Protein AF-A0A438IVV0-F1 (afdb_monomer)

Mean predicted aligned error: 17.04 Å

Structure (mmCIF, N/CA/C/O backbone):
data_AF-A0A438IVV0-F1
#
_entry.id   AF-A0A438IVV0-F1
#
loop_
_atom_site.group_PDB
_atom_site.id
_atom_site.type_symbol
_atom_site.label_atom_id
_atom_site.label_alt_id
_atom_site.label_comp_id
_atom_site.label_asym_id
_atom_site.label_entity_id
_atom_site.label_seq_id
_atom_site.pdbx_PDB_ins_code
_atom_site.Cartn_x
_atom_site.Cartn_y
_atom_site.Cartn_z
_atom_site.occupancy
_atom_site.B_iso_or_equiv
_atom_site.auth_seq_id
_atom_site.auth_comp_id
_atom_site.auth_asym_id
_atom_site.auth_atom_id
_atom_site.pdbx_PDB_model_num
ATOM 1 N N . MET A 1 1 ? 22.595 18.796 -44.757 1.00 38.94 1 MET A N 1
ATOM 2 C CA . MET A 1 1 ? 21.973 17.462 -44.935 1.00 38.94 1 MET A CA 1
ATOM 3 C C . MET A 1 1 ? 20.457 17.639 -44.938 1.00 38.94 1 MET A C 1
ATOM 5 O O . MET A 1 1 ? 19.934 18.179 -43.973 1.00 38.94 1 MET A O 1
ATOM 9 N N . SER A 1 2 ? 19.759 17.312 -46.031 1.00 36.06 2 SER A N 1
ATOM 10 C CA . SER A 1 2 ? 18.307 17.535 -46.148 1.00 36.06 2 SER A CA 1
ATOM 11 C C . SER A 1 2 ? 17.544 16.294 -45.678 1.00 36.06 2 SER A C 1
ATOM 13 O O . SER A 1 2 ? 17.632 15.244 -46.303 1.00 36.06 2 SER A O 1
ATOM 15 N N . ILE A 1 3 ? 16.781 16.422 -44.589 1.00 50.78 3 ILE A N 1
ATOM 16 C CA . ILE A 1 3 ? 15.982 15.361 -43.930 1.00 50.78 3 ILE A CA 1
ATOM 17 C C . ILE A 1 3 ? 14.834 14.816 -44.820 1.00 50.78 3 ILE A C 1
ATOM 19 O O . ILE A 1 3 ? 14.109 13.906 -44.437 1.00 50.78 3 ILE A O 1
ATOM 23 N N . LYS A 1 4 ? 14.664 15.339 -46.041 1.00 57.03 4 LYS A N 1
ATOM 24 C CA . LYS A 1 4 ? 13.528 15.029 -46.924 1.00 57.03 4 LYS A CA 1
ATOM 25 C C . LYS A 1 4 ? 13.663 13.728 -47.730 1.00 57.03 4 LYS A C 1
ATOM 27 O O . LYS A 1 4 ? 12.692 13.326 -48.362 1.00 57.03 4 LYS A O 1
ATOM 32 N N . ASP A 1 5 ? 14.823 13.069 -47.727 1.00 65.62 5 ASP A N 1
ATOM 33 C CA . ASP A 1 5 ? 15.006 11.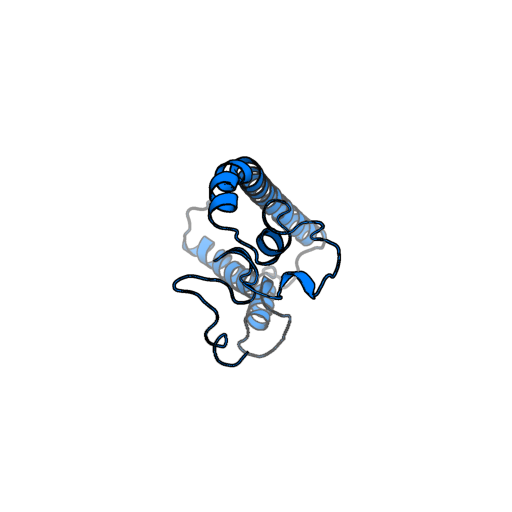800 -48.444 1.00 65.62 5 ASP A CA 1
ATOM 34 C C . ASP A 1 5 ? 14.676 10.591 -47.551 1.00 65.62 5 ASP A C 1
ATOM 36 O O . ASP A 1 5 ? 15.483 10.136 -46.736 1.00 65.62 5 ASP A O 1
ATOM 40 N N . PHE A 1 6 ? 13.469 10.051 -47.728 1.00 59.53 6 PHE A N 1
ATOM 41 C CA . PHE A 1 6 ? 12.937 8.926 -46.952 1.00 59.53 6 PHE A CA 1
ATOM 42 C C . PHE A 1 6 ? 13.806 7.659 -47.058 1.00 59.53 6 PHE A C 1
ATOM 44 O O . PHE A 1 6 ? 13.902 6.889 -46.101 1.00 59.53 6 PHE A O 1
ATOM 51 N N . LYS A 1 7 ? 14.497 7.451 -48.191 1.00 62.75 7 LYS A N 1
ATOM 52 C CA . LYS A 1 7 ? 15.405 6.304 -48.373 1.00 62.75 7 LYS A CA 1
ATOM 53 C C . LYS A 1 7 ? 16.675 6.447 -47.538 1.00 62.75 7 LYS A C 1
ATOM 55 O O . LYS A 1 7 ? 17.190 5.449 -47.034 1.00 62.75 7 LYS A O 1
ATOM 60 N N . HIS A 1 8 ? 17.171 7.671 -47.371 1.00 55.88 8 HIS A N 1
ATOM 61 C CA . HIS A 1 8 ? 18.332 7.952 -46.531 1.00 55.88 8 HIS A CA 1
ATOM 62 C C . HIS A 1 8 ? 17.980 7.841 -45.041 1.00 55.88 8 HIS A C 1
ATOM 64 O O . HIS A 1 8 ? 18.709 7.208 -44.281 1.00 55.88 8 HIS A O 1
ATOM 70 N N . VAL A 1 9 ? 16.808 8.348 -44.641 1.00 59.53 9 VAL A N 1
ATOM 71 C CA . VAL A 1 9 ? 16.299 8.211 -43.265 1.00 59.53 9 VAL A CA 1
ATOM 72 C C . VAL A 1 9 ? 16.098 6.740 -42.892 1.00 59.53 9 VAL A C 1
ATOM 74 O O . VAL A 1 9 ? 16.520 6.330 -41.815 1.00 59.53 9 VAL A O 1
ATOM 77 N N . ALA A 1 10 ? 15.544 5.914 -43.787 1.00 61.34 10 ALA A N 1
ATOM 78 C CA . ALA A 1 10 ? 15.352 4.482 -43.538 1.00 61.34 10 ALA A CA 1
ATOM 79 C C . ALA A 1 10 ? 16.675 3.710 -43.362 1.00 61.34 10 ALA A C 1
ATOM 81 O O . ALA A 1 10 ? 16.764 2.838 -42.495 1.00 61.34 10 ALA A O 1
ATOM 82 N N . LYS A 1 11 ? 17.719 4.059 -44.133 1.00 64.50 11 LYS A N 1
ATOM 83 C CA . LYS A 1 11 ? 19.069 3.476 -43.987 1.00 64.50 11 LYS A CA 1
ATOM 84 C C . LYS A 1 11 ? 19.676 3.748 -42.613 1.00 64.50 11 LYS A C 1
ATOM 86 O O . LYS A 1 11 ? 20.364 2.887 -42.075 1.00 64.50 11 LYS A O 1
ATOM 91 N N . VAL A 1 12 ? 19.406 4.923 -42.053 1.00 61.56 12 VAL A N 1
ATOM 92 C CA . VAL A 1 12 ? 19.910 5.325 -40.737 1.00 61.56 12 VAL A CA 1
ATOM 93 C C . VAL A 1 12 ? 19.023 4.765 -39.616 1.00 61.56 12 VAL A C 1
ATOM 95 O O . VAL A 1 12 ? 19.538 4.263 -38.623 1.00 61.56 12 VAL A O 1
ATOM 98 N N . ALA A 1 13 ? 17.697 4.776 -39.777 1.00 64.06 13 ALA A N 1
ATOM 99 C CA . ALA A 1 13 ? 16.735 4.422 -38.731 1.00 64.06 13 ALA A CA 1
ATOM 100 C C . ALA A 1 13 ? 16.711 2.927 -38.365 1.00 64.06 13 ALA A C 1
ATOM 102 O O . ALA A 1 13 ? 16.561 2.587 -37.190 1.00 64.06 13 ALA A O 1
ATOM 103 N N . HIS A 1 14 ? 16.871 2.027 -39.340 1.00 71.19 14 HIS A N 1
ATOM 104 C CA . HIS A 1 14 ? 16.797 0.582 -39.096 1.00 71.19 14 HIS A CA 1
ATOM 105 C C . HIS A 1 14 ? 17.879 0.079 -38.107 1.00 71.19 14 HIS A C 1
ATOM 107 O O . HIS A 1 14 ? 17.529 -0.601 -37.139 1.00 71.19 14 HIS A O 1
ATOM 113 N N . PRO A 1 15 ? 19.167 0.456 -38.246 1.00 68.12 15 PRO A N 1
ATOM 114 C CA . PRO A 1 15 ? 20.191 0.165 -37.238 1.00 68.12 15 PRO A CA 1
ATOM 115 C C . PRO A 1 15 ? 19.881 0.713 -35.836 1.00 68.12 15 PRO A C 1
ATOM 117 O O . PRO A 1 15 ? 20.064 -0.004 -34.852 1.00 68.12 15 PRO A O 1
ATOM 120 N N . PHE A 1 16 ? 19.369 1.946 -35.720 1.00 65.31 16 PHE A N 1
ATOM 121 C CA . PHE A 1 16 ? 19.007 2.533 -34.419 1.00 65.31 16 PHE A CA 1
ATOM 122 C C . PHE A 1 16 ? 17.875 1.767 -33.726 1.00 65.31 16 PHE A C 1
ATOM 124 O O . PHE A 1 16 ? 17.914 1.576 -32.508 1.00 65.31 16 PHE A O 1
ATOM 131 N N . HIS A 1 17 ? 16.893 1.277 -34.485 1.00 69.44 17 HIS A N 1
ATOM 132 C CA . HIS A 1 17 ? 15.811 0.458 -33.940 1.00 69.44 17 HIS A CA 1
ATOM 133 C C . HIS A 1 17 ? 16.323 -0.882 -33.383 1.00 69.44 17 HIS A C 1
ATOM 135 O O . HIS A 1 17 ? 15.959 -1.287 -32.279 1.00 69.44 17 HIS A O 1
ATOM 141 N N . LEU A 1 18 ? 17.249 -1.534 -34.093 1.00 67.44 18 LEU A N 1
ATOM 142 C CA . LEU A 1 18 ? 17.885 -2.762 -33.611 1.00 67.44 18 LEU A CA 1
ATOM 143 C C . LEU A 1 18 ? 18.695 -2.527 -32.329 1.00 67.44 18 LEU A C 1
ATOM 145 O O . LEU A 1 18 ? 18.610 -3.324 -31.398 1.00 67.44 18 LEU A O 1
ATOM 149 N N . ILE A 1 19 ? 19.432 -1.418 -32.243 1.00 67.38 19 ILE A N 1
ATOM 150 C CA . ILE A 1 19 ? 20.248 -1.082 -31.065 1.00 67.38 19 ILE A CA 1
ATOM 151 C C . ILE A 1 19 ? 19.374 -0.761 -29.849 1.00 67.38 19 ILE A C 1
ATOM 153 O O . ILE A 1 19 ? 19.611 -1.294 -28.766 1.00 67.38 19 ILE A O 1
ATOM 157 N N . THR A 1 20 ? 18.337 0.060 -30.025 1.00 63.22 20 THR A N 1
ATOM 158 C CA . THR A 1 20 ? 17.409 0.425 -28.938 1.00 63.22 20 THR A CA 1
ATOM 159 C C . THR A 1 20 ? 16.657 -0.790 -28.396 1.00 63.22 20 THR A C 1
ATOM 161 O O . THR A 1 20 ? 16.526 -0.923 -27.180 1.00 63.22 20 THR A O 1
ATOM 164 N N . SER A 1 21 ? 16.260 -1.730 -29.262 1.00 65.25 21 SER A N 1
ATOM 165 C CA . SER A 1 21 ? 15.620 -2.982 -28.835 1.00 65.25 21 SER A CA 1
ATOM 166 C C . SER A 1 21 ? 16.521 -3.874 -27.966 1.00 65.25 21 SER A C 1
ATOM 168 O O . SER A 1 21 ? 16.021 -4.575 -27.087 1.00 65.25 21 SER A O 1
ATOM 170 N N . GLY A 1 22 ? 17.845 -3.833 -28.159 1.00 62.78 22 GLY A N 1
ATOM 171 C CA . GLY A 1 22 ? 18.783 -4.609 -27.344 1.00 62.78 22 GLY A CA 1
ATOM 172 C C . GLY A 1 22 ? 19.318 -3.885 -26.107 1.00 62.78 22 GLY A C 1
ATOM 173 O O . GLY A 1 22 ? 19.759 -4.564 -25.184 1.00 62.78 22 GLY A O 1
ATOM 174 N N . LEU A 1 23 ? 19.233 -2.551 -26.029 1.00 62.25 23 LEU A N 1
ATOM 175 C CA . LEU A 1 23 ? 19.645 -1.776 -24.845 1.00 62.25 23 LEU A CA 1
ATOM 176 C C . LEU A 1 23 ? 18.808 -2.123 -23.599 1.00 62.25 23 LEU A C 1
ATOM 178 O O . LEU A 1 23 ? 19.304 -2.070 -22.480 1.00 62.25 23 LEU A O 1
ATOM 182 N N . VAL A 1 24 ? 17.546 -2.509 -23.806 1.00 65.12 24 VAL A N 1
ATOM 183 C CA . VAL A 1 24 ? 16.602 -2.919 -22.749 1.00 65.12 24 VAL A CA 1
ATOM 184 C C . VAL A 1 24 ? 16.695 -4.425 -22.453 1.00 65.12 24 VAL A C 1
ATOM 186 O O . VAL A 1 24 ? 16.071 -4.931 -21.524 1.00 65.12 24 VAL A O 1
ATOM 189 N N . SER A 1 25 ? 17.474 -5.171 -23.240 1.00 69.88 25 SER A N 1
ATOM 190 C CA . SER A 1 25 ? 17.579 -6.623 -23.111 1.00 69.88 25 SER A CA 1
ATOM 191 C C . SER A 1 25 ? 18.732 -7.044 -22.202 1.00 69.88 25 SER A C 1
ATOM 193 O O . SER A 1 25 ? 19.772 -6.391 -22.136 1.00 69.88 25 SER A O 1
ATOM 195 N N . VAL A 1 26 ? 18.549 -8.168 -21.507 1.00 72.50 26 VAL A N 1
ATOM 196 C CA . VAL A 1 26 ? 19.587 -8.787 -20.671 1.00 72.50 26 VAL A CA 1
ATOM 197 C C . VAL A 1 26 ? 20.804 -9.132 -21.549 1.00 72.50 26 VAL A C 1
ATOM 199 O O . VAL A 1 26 ? 20.596 -9.630 -22.661 1.00 72.50 26 VAL A O 1
ATOM 202 N N . PRO A 1 27 ? 22.055 -8.899 -21.094 1.00 65.31 27 PRO A N 1
ATOM 203 C CA . PRO A 1 27 ? 23.267 -9.073 -21.901 1.00 65.31 27 PRO A CA 1
ATOM 204 C C . PRO A 1 27 ? 23.608 -10.554 -22.127 1.00 65.31 27 PRO A C 1
ATOM 206 O O . PRO A 1 27 ? 24.570 -11.091 -21.583 1.00 65.31 27 PRO A O 1
ATOM 209 N N . ILE A 1 28 ? 22.790 -11.229 -22.930 1.00 72.44 28 ILE A N 1
ATOM 210 C CA . ILE A 1 28 ? 22.904 -12.647 -23.263 1.00 72.44 28 ILE A CA 1
ATOM 211 C C . ILE A 1 28 ? 23.155 -12.755 -24.768 1.00 72.44 28 ILE A C 1
ATOM 213 O O . ILE A 1 28 ? 22.309 -12.380 -25.574 1.00 72.44 28 ILE A O 1
ATOM 217 N N . ASP A 1 29 ? 24.320 -13.263 -25.169 1.00 71.00 29 ASP A N 1
ATOM 218 C CA . ASP A 1 29 ? 24.745 -13.323 -26.576 1.00 71.00 29 ASP A CA 1
ATOM 219 C C . ASP A 1 29 ? 24.358 -14.657 -27.244 1.00 71.00 29 ASP A C 1
ATOM 221 O O . ASP A 1 29 ? 25.213 -15.455 -27.622 1.00 71.00 29 ASP A O 1
ATOM 225 N N . PHE A 1 30 ? 23.051 -14.917 -27.370 1.00 76.44 30 PHE A N 1
ATOM 226 C CA . PHE A 1 30 ? 22.517 -16.068 -28.117 1.00 76.44 30 PHE A CA 1
ATOM 227 C C . PHE A 1 30 ? 21.972 -15.668 -29.495 1.00 76.44 30 PHE A C 1
ATOM 229 O O . PHE A 1 30 ? 21.482 -14.561 -29.703 1.00 76.44 30 PHE A O 1
ATOM 236 N N . LEU A 1 31 ? 22.021 -16.584 -30.466 1.00 65.62 31 LEU A N 1
ATOM 237 C CA . LEU A 1 31 ? 21.440 -16.361 -31.794 1.00 65.62 31 LEU A CA 1
ATOM 238 C C . LEU A 1 31 ? 19.926 -16.104 -31.691 1.00 65.62 31 LEU A C 1
ATOM 240 O O . LEU A 1 31 ? 19.194 -16.913 -31.132 1.00 65.62 31 LEU A O 1
ATOM 244 N N . GLY A 1 32 ? 19.469 -14.977 -32.246 1.00 71.12 32 GLY A N 1
ATOM 245 C CA . GLY A 1 32 ? 18.049 -14.609 -32.315 1.00 71.12 32 GLY A CA 1
ATOM 246 C C . GLY A 1 32 ? 17.525 -13.768 -31.148 1.00 71.12 32 GLY A C 1
ATOM 247 O O . GLY A 1 32 ? 16.392 -13.296 -31.219 1.00 71.12 32 GLY A O 1
ATOM 248 N N . VAL A 1 33 ? 18.322 -13.536 -30.097 1.00 80.25 33 VAL A N 1
ATOM 249 C CA . VAL A 1 33 ? 17.902 -12.679 -28.975 1.00 80.25 33 VAL A CA 1
ATOM 250 C C . VAL A 1 33 ? 18.180 -11.195 -29.264 1.00 80.25 33 VAL A C 1
ATOM 252 O O . VAL A 1 33 ? 19.132 -10.878 -29.990 1.00 80.25 33 VAL A O 1
ATOM 255 N N . PRO A 1 34 ? 17.397 -10.263 -28.683 1.00 75.06 34 PRO A N 1
ATOM 256 C CA . PRO A 1 34 ? 17.526 -8.830 -28.962 1.00 75.06 34 PRO A CA 1
ATOM 257 C C . PRO A 1 34 ? 18.941 -8.268 -28.744 1.00 75.06 34 PRO A C 1
ATOM 259 O O . PRO A 1 34 ? 19.404 -7.449 -29.535 1.00 75.06 34 PRO A O 1
ATOM 262 N N . PHE A 1 35 ? 19.679 -8.767 -27.746 1.00 73.69 35 PHE A N 1
ATOM 263 C CA . PHE A 1 35 ? 21.064 -8.359 -27.485 1.00 73.69 35 PHE A CA 1
ATOM 264 C C . PHE A 1 35 ? 22.019 -8.707 -28.643 1.00 73.69 35 PHE A C 1
ATOM 266 O O . PHE A 1 35 ? 22.827 -7.875 -29.066 1.00 73.69 35 PHE A O 1
ATOM 273 N N . ASN A 1 36 ? 21.889 -9.902 -29.234 1.00 77.31 36 ASN A N 1
ATOM 274 C CA . ASN A 1 36 ? 22.674 -10.307 -30.406 1.00 77.31 36 ASN A CA 1
ATOM 275 C C . ASN A 1 36 ? 22.345 -9.440 -31.635 1.00 77.31 36 ASN A C 1
ATOM 277 O O . ASN A 1 36 ? 23.238 -9.089 -32.412 1.00 77.31 36 ASN A O 1
ATOM 281 N N . HIS A 1 37 ? 21.078 -9.045 -31.793 1.00 75.50 37 HIS A N 1
ATOM 282 C CA . HIS A 1 37 ? 20.643 -8.142 -32.861 1.00 75.50 37 HIS A CA 1
ATOM 283 C C . HIS A 1 37 ? 21.174 -6.717 -32.673 1.00 75.50 37 HIS A C 1
ATOM 285 O O . HIS A 1 37 ? 21.663 -6.134 -33.640 1.00 75.50 37 HIS A O 1
ATOM 291 N N . ALA A 1 38 ? 21.186 -6.189 -31.448 1.00 72.06 38 ALA A N 1
ATOM 292 C CA . ALA A 1 38 ? 21.809 -4.901 -31.150 1.00 72.06 38 ALA A CA 1
ATOM 293 C C . ALA A 1 38 ? 23.324 -4.917 -31.383 1.00 72.06 38 ALA A C 1
ATOM 295 O O . ALA A 1 38 ? 23.858 -3.974 -31.962 1.00 72.06 38 ALA A O 1
ATOM 296 N N . LYS A 1 39 ? 24.018 -6.011 -31.041 1.00 71.56 39 LYS A N 1
ATOM 297 C CA . LYS A 1 39 ? 25.452 -6.182 -31.338 1.00 71.56 39 LYS A CA 1
ATOM 298 C C . LYS A 1 39 ? 25.733 -6.197 -32.846 1.00 71.56 39 LYS A C 1
ATOM 300 O O . LYS A 1 39 ? 26.715 -5.603 -33.294 1.00 71.56 39 LYS A O 1
ATOM 305 N N . LYS A 1 40 ? 24.869 -6.831 -33.650 1.00 73.75 40 LYS A N 1
ATOM 306 C CA . LYS A 1 40 ? 24.941 -6.785 -35.125 1.00 73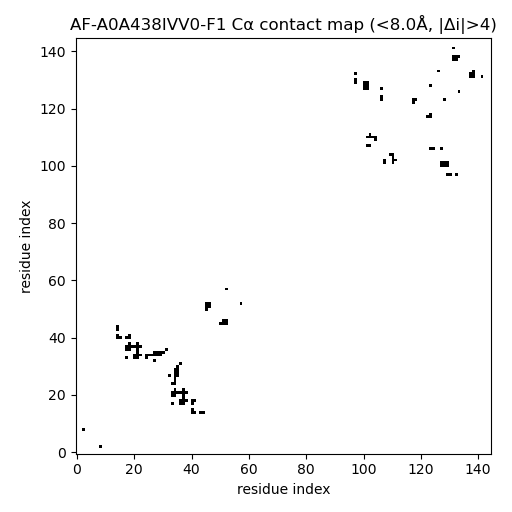.75 40 LYS A CA 1
ATOM 307 C C . LYS A 1 40 ? 24.614 -5.392 -35.674 1.00 73.75 40 LYS A C 1
ATOM 309 O O . LYS A 1 40 ? 25.341 -4.917 -36.539 1.00 73.75 40 LYS A O 1
ATOM 314 N N . GLY A 1 41 ? 23.592 -4.723 -35.141 1.00 69.88 41 GLY A N 1
ATOM 315 C CA . GLY A 1 41 ? 23.226 -3.350 -35.504 1.00 69.88 41 GLY A CA 1
ATOM 316 C C . GLY A 1 41 ? 24.333 -2.341 -35.186 1.00 69.88 41 GLY A C 1
ATOM 317 O O . GLY A 1 41 ? 24.635 -1.485 -36.009 1.00 69.88 41 GLY A O 1
ATOM 318 N N . GLY A 1 42 ? 25.022 -2.502 -34.053 1.00 67.38 42 GLY A N 1
ATOM 319 C CA . GLY A 1 42 ? 26.191 -1.697 -33.690 1.00 67.38 42 GLY A CA 1
ATOM 320 C C . GLY A 1 42 ? 27.365 -1.866 -34.659 1.00 67.38 42 GLY A C 1
ATOM 321 O O . GLY A 1 42 ? 28.017 -0.886 -35.002 1.00 67.38 42 GLY A O 1
ATOM 322 N N . LYS A 1 43 ? 27.592 -3.080 -35.188 1.00 66.62 43 LYS A N 1
ATOM 323 C CA . LYS A 1 43 ? 28.590 -3.318 -36.251 1.00 66.62 43 LYS A CA 1
ATOM 324 C C . LYS A 1 43 ? 28.219 -2.664 -37.587 1.00 66.62 43 LYS A C 1
ATOM 326 O O . LYS A 1 43 ? 29.117 -2.364 -38.362 1.00 66.62 43 LYS A O 1
ATOM 331 N N . MET A 1 44 ? 26.929 -2.439 -37.850 1.00 64.31 44 MET A N 1
ATOM 332 C CA . MET A 1 44 ? 26.442 -1.763 -39.063 1.00 64.31 44 MET A CA 1
ATOM 333 C C . MET A 1 44 ? 26.580 -0.235 -39.004 1.00 64.31 44 MET A C 1
ATOM 335 O O . MET A 1 44 ? 26.452 0.415 -40.033 1.00 64.31 44 MET A O 1
ATOM 339 N N . LEU A 1 45 ? 26.835 0.339 -37.823 1.00 61.78 45 LEU A N 1
ATOM 340 C CA . LEU A 1 45 ? 27.091 1.773 -37.641 1.00 61.78 45 LEU A CA 1
ATOM 341 C C . LEU A 1 45 ? 28.575 2.156 -37.801 1.00 61.78 45 LEU A C 1
ATOM 343 O O . LEU A 1 45 ? 28.947 3.282 -37.473 1.00 61.78 45 LEU A O 1
ATOM 347 N N . ARG A 1 46 ? 29.431 1.231 -38.254 1.00 63.25 46 ARG A N 1
ATOM 348 C CA . ARG A 1 46 ? 30.835 1.529 -38.573 1.00 63.25 46 ARG A CA 1
ATOM 349 C C . ARG A 1 46 ? 30.901 2.375 -39.844 1.00 63.25 46 ARG A C 1
ATOM 351 O O . ARG A 1 46 ? 30.047 2.242 -40.719 1.00 63.25 46 ARG A O 1
ATOM 358 N N . ASP A 1 47 ? 31.896 3.253 -39.905 1.00 60.88 47 ASP A N 1
ATOM 359 C CA . ASP A 1 47 ? 32.131 4.141 -41.043 1.00 60.88 47 ASP A CA 1
ATOM 360 C C . ASP A 1 47 ? 32.336 3.346 -42.351 1.00 60.88 47 ASP A C 1
ATOM 362 O O . ASP A 1 47 ? 32.682 2.162 -42.328 1.00 60.88 47 ASP A O 1
ATOM 366 N N . GLU A 1 48 ? 32.175 3.999 -43.502 1.00 59.22 48 GLU A N 1
ATOM 367 C CA . GLU A 1 48 ? 32.388 3.438 -44.849 1.00 59.22 48 GLU A CA 1
ATOM 368 C C . GLU A 1 48 ? 33.804 2.857 -45.058 1.00 59.22 48 GLU A C 1
ATOM 370 O O . GLU A 1 48 ? 34.011 2.020 -45.936 1.00 59.22 48 GLU A O 1
ATOM 375 N N . ASN A 1 49 ? 34.754 3.209 -44.185 1.00 57.53 49 ASN A N 1
ATOM 376 C CA . ASN A 1 49 ? 36.119 2.678 -44.144 1.00 57.53 49 ASN A CA 1
ATOM 377 C C . ASN A 1 49 ? 36.334 1.520 -43.138 1.00 57.53 49 ASN A C 1
ATOM 379 O O . ASN A 1 49 ? 37.481 1.189 -42.831 1.00 57.53 49 ASN A O 1
ATOM 383 N N . ASP A 1 50 ? 35.267 0.960 -42.553 1.00 61.81 50 ASP A N 1
ATOM 384 C CA . ASP A 1 50 ? 35.271 -0.044 -41.465 1.00 61.81 50 ASP A CA 1
ATOM 385 C C . ASP A 1 50 ? 36.063 0.384 -40.204 1.00 61.81 50 ASP A C 1
ATOM 387 O O . ASP A 1 50 ? 36.348 -0.405 -39.291 1.00 61.81 50 ASP A O 1
ATOM 391 N N . LYS A 1 51 ? 36.394 1.677 -40.108 1.00 62.50 51 LYS A N 1
ATOM 392 C CA . LYS A 1 51 ? 36.969 2.290 -38.911 1.00 62.50 51 LYS A CA 1
ATOM 393 C C . LYS A 1 51 ? 35.849 2.495 -37.890 1.00 62.50 51 LYS A C 1
ATOM 395 O O . LYS A 1 51 ? 34.748 2.930 -38.221 1.00 62.50 51 LYS A O 1
ATOM 400 N N . GLY A 1 52 ? 36.104 2.080 -36.650 1.00 63.69 52 GLY A N 1
ATOM 401 C CA . GLY A 1 52 ? 35.199 2.364 -35.535 1.00 63.69 52 GLY A CA 1
ATOM 402 C C . GLY A 1 52 ? 35.080 3.872 -35.305 1.00 63.69 52 GLY A C 1
ATOM 403 O O . GLY A 1 52 ? 35.955 4.624 -35.730 1.00 63.69 52 GLY A O 1
ATOM 404 N N . LEU A 1 53 ? 34.006 4.296 -34.636 1.00 67.31 53 LEU A N 1
ATOM 405 C CA . LEU A 1 53 ? 33.852 5.684 -34.189 1.00 67.31 53 LEU A CA 1
ATOM 406 C C . LEU A 1 53 ? 35.036 6.069 -33.298 1.00 67.31 53 LEU A C 1
ATOM 408 O O . LEU A 1 53 ? 35.455 5.275 -32.453 1.00 67.31 53 LEU A O 1
ATOM 412 N N . ASN A 1 54 ? 35.560 7.275 -33.485 1.00 75.75 54 ASN A N 1
ATOM 413 C CA . ASN A 1 54 ? 36.605 7.816 -32.624 1.00 75.75 54 ASN A CA 1
ATOM 414 C C . ASN A 1 54 ? 36.045 8.074 -31.211 1.00 75.75 54 ASN A C 1
ATOM 416 O O . ASN A 1 54 ? 34.864 8.393 -31.065 1.00 75.75 54 ASN A O 1
ATOM 420 N N . ASP A 1 55 ? 36.883 8.010 -30.175 1.00 73.62 55 ASP A N 1
ATOM 421 C CA . ASP A 1 55 ? 36.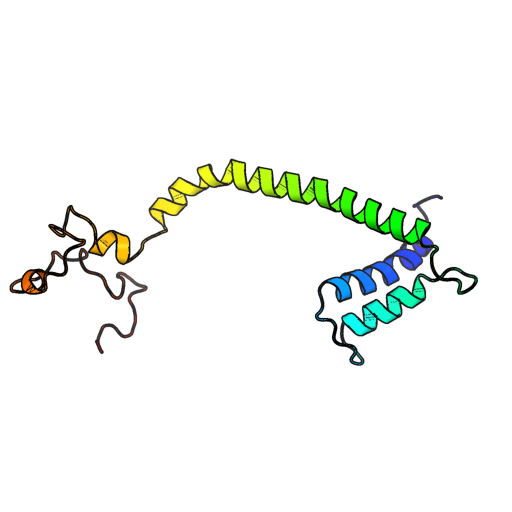493 8.223 -28.771 1.00 73.62 55 ASP A CA 1
ATOM 422 C C . ASP A 1 55 ? 35.736 9.546 -28.570 1.00 73.62 55 ASP A C 1
ATOM 424 O O . ASP A 1 55 ? 34.786 9.628 -27.792 1.00 73.62 55 ASP A O 1
ATOM 428 N N . MET A 1 56 ? 36.105 10.573 -29.337 1.00 70.56 56 MET A N 1
ATOM 429 C CA . MET A 1 56 ? 35.448 11.879 -29.320 1.00 70.56 56 MET A CA 1
ATOM 430 C C . MET A 1 56 ? 34.037 11.844 -29.930 1.00 70.56 56 MET A C 1
ATOM 432 O O . MET A 1 56 ? 33.125 12.467 -29.399 1.00 70.56 56 MET A O 1
ATOM 436 N N . GLU A 1 57 ? 33.820 11.058 -30.987 1.00 74.06 57 GLU A N 1
ATOM 437 C CA . GLU A 1 57 ? 32.497 10.871 -31.603 1.00 74.06 57 GLU A CA 1
ATOM 438 C C . GLU A 1 57 ? 31.588 9.984 -30.744 1.00 74.06 57 GLU A C 1
ATOM 440 O O . GLU A 1 57 ? 30.372 10.185 -30.696 1.00 74.06 57 GLU A O 1
ATOM 445 N N . ILE A 1 58 ? 32.174 8.999 -30.054 1.00 74.06 58 ILE A N 1
ATOM 446 C CA . ILE A 1 58 ? 31.478 8.174 -29.062 1.00 74.06 58 ILE A CA 1
ATOM 447 C C . ILE A 1 58 ? 31.028 9.059 -27.896 1.00 74.06 58 ILE A C 1
ATOM 449 O O . ILE A 1 58 ? 29.856 9.017 -27.518 1.00 74.06 58 ILE A O 1
ATOM 453 N N . SER A 1 59 ? 31.930 9.891 -27.372 1.00 69.56 59 SER A N 1
ATOM 454 C CA . SER A 1 59 ? 31.639 10.831 -26.288 1.00 69.56 59 SER A CA 1
ATOM 455 C C . SER A 1 59 ? 30.514 11.801 -26.661 1.00 69.56 59 SER A C 1
ATOM 457 O O . SER A 1 59 ? 29.525 11.890 -25.934 1.00 69.56 59 SER A O 1
ATOM 459 N N . ASP A 1 60 ? 30.583 12.438 -27.834 1.00 73.19 60 ASP A N 1
ATOM 460 C CA . ASP A 1 60 ? 29.555 13.380 -28.304 1.00 73.19 60 ASP A CA 1
ATOM 461 C C . ASP A 1 60 ? 28.169 12.731 -28.424 1.00 73.19 60 ASP A C 1
ATOM 463 O O . ASP A 1 60 ? 27.158 13.305 -28.008 1.00 73.19 60 ASP A O 1
ATOM 467 N N . LYS A 1 61 ? 28.098 11.497 -28.943 1.00 72.81 61 LYS A N 1
ATOM 468 C CA . LYS A 1 61 ? 26.833 10.752 -29.045 1.00 72.81 61 LYS A CA 1
ATOM 469 C C . LYS A 1 61 ? 26.276 10.371 -27.671 1.00 72.81 61 LYS A C 1
ATOM 471 O O . LYS A 1 61 ? 25.064 10.451 -27.475 1.00 72.81 61 LYS A O 1
ATOM 476 N N . ILE A 1 62 ? 27.134 9.973 -26.729 1.00 73.25 62 ILE A N 1
ATOM 477 C CA . ILE A 1 62 ? 26.736 9.648 -25.352 1.00 73.25 62 ILE A CA 1
ATOM 478 C C . ILE A 1 62 ? 26.206 10.900 -24.644 1.00 73.25 62 ILE A C 1
ATOM 480 O O . ILE A 1 62 ? 25.108 10.872 -24.087 1.00 73.25 62 ILE A O 1
ATOM 484 N N . VAL A 1 63 ? 26.939 12.013 -24.709 1.00 73.06 63 VAL A N 1
ATOM 485 C CA . VAL A 1 63 ? 26.537 13.290 -24.103 1.00 73.06 63 VAL A CA 1
ATOM 486 C C . VAL A 1 63 ? 25.229 13.793 -24.716 1.00 73.06 63 VAL A C 1
ATOM 488 O O . VAL A 1 63 ? 24.313 14.159 -23.980 1.00 73.06 63 VAL A O 1
ATOM 491 N N . GLY A 1 64 ? 25.084 13.733 -26.043 1.00 71.38 64 GLY A N 1
ATOM 492 C CA . GLY A 1 64 ? 23.844 14.097 -26.732 1.00 71.38 64 GLY A CA 1
ATOM 493 C C . GLY A 1 64 ? 22.641 13.253 -26.296 1.00 71.38 64 GLY A C 1
ATOM 494 O O . GLY A 1 64 ? 21.558 13.794 -26.064 1.00 71.38 64 GLY A O 1
ATOM 495 N N . LEU A 1 65 ? 22.828 11.942 -26.110 1.00 72.81 65 LEU A N 1
ATOM 496 C CA . LEU A 1 65 ? 21.782 11.040 -25.616 1.00 72.81 65 LEU A CA 1
ATOM 497 C C . LEU A 1 65 ? 21.377 11.358 -24.166 1.00 72.81 65 LEU A C 1
ATOM 499 O O . LEU A 1 65 ? 20.184 11.374 -23.846 1.00 72.81 65 LEU A O 1
ATOM 503 N N . PHE A 1 66 ? 22.349 11.641 -23.295 1.00 71.38 66 PHE A N 1
ATOM 504 C CA . PHE A 1 66 ? 22.080 12.034 -21.910 1.00 71.38 66 PHE A CA 1
ATOM 505 C C . PHE A 1 66 ? 21.328 13.364 -21.830 1.00 71.38 66 PHE A C 1
ATOM 507 O O . P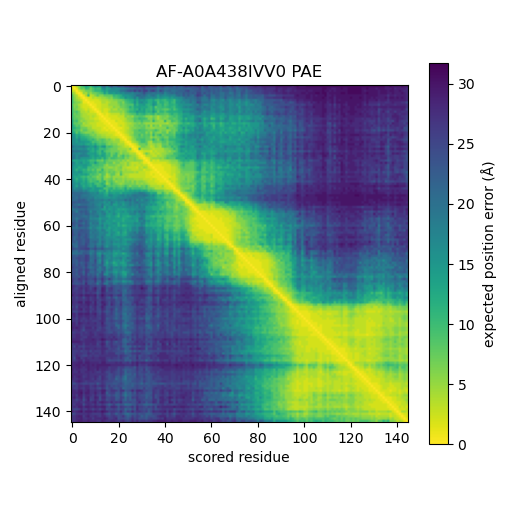HE A 1 66 ? 20.319 13.446 -21.128 1.00 71.38 66 PHE A O 1
ATOM 514 N N . LEU A 1 67 ? 21.753 14.377 -22.590 1.00 70.81 67 LEU A N 1
ATOM 515 C CA . LEU A 1 67 ? 21.093 15.685 -22.625 1.00 70.81 67 LEU A CA 1
ATOM 516 C C . LEU A 1 67 ? 19.654 15.592 -23.159 1.00 70.81 67 LEU A C 1
ATOM 518 O O . LEU A 1 67 ? 18.755 16.225 -22.605 1.00 70.81 67 LEU A O 1
ATOM 522 N N . ALA A 1 68 ? 19.408 14.751 -24.169 1.00 71.56 68 ALA A N 1
ATOM 523 C CA . ALA A 1 68 ? 18.062 14.506 -24.694 1.00 71.56 68 ALA A CA 1
ATOM 524 C C . ALA A 1 68 ? 17.137 13.798 -23.680 1.00 71.56 68 ALA A C 1
ATOM 526 O O . ALA A 1 68 ? 15.932 14.060 -23.636 1.00 71.56 68 ALA A O 1
ATOM 527 N N . SER A 1 69 ? 17.695 12.923 -22.838 1.00 73.06 69 SER A N 1
ATOM 528 C CA . SER A 1 69 ? 16.933 12.158 -21.838 1.00 73.06 69 SER A CA 1
ATOM 529 C C . SER A 1 69 ? 16.622 12.975 -20.581 1.00 73.06 69 SER A C 1
ATOM 531 O O . SER A 1 69 ? 15.557 12.829 -19.982 1.00 73.06 69 SER A O 1
ATOM 533 N N . PHE A 1 70 ? 17.530 13.863 -20.169 1.00 70.94 70 PHE A N 1
ATOM 534 C CA . PHE A 1 70 ? 17.408 14.556 -18.885 1.00 70.94 70 PHE A CA 1
ATOM 535 C C . PHE A 1 70 ? 16.218 15.523 -18.838 1.00 70.94 70 PHE A C 1
ATOM 537 O O . PHE A 1 70 ? 15.490 15.563 -17.847 1.00 70.94 70 PHE A O 1
ATOM 544 N N . GLY A 1 71 ? 15.977 16.266 -19.923 1.00 72.50 71 GLY A N 1
ATOM 545 C CA . GLY A 1 71 ? 14.870 17.226 -19.987 1.00 72.50 71 GLY A CA 1
ATOM 546 C C . GLY A 1 71 ? 13.490 16.565 -19.910 1.00 72.50 71 GLY A C 1
ATOM 547 O O . GLY A 1 71 ? 12.606 17.057 -19.211 1.00 72.50 71 GLY A O 1
ATOM 548 N N . SER A 1 72 ? 13.317 15.421 -20.578 1.00 79.00 72 SER A N 1
ATOM 549 C CA . SER A 1 72 ? 12.039 14.700 -20.635 1.00 79.00 72 SER A CA 1
ATOM 550 C C . SER A 1 72 ? 11.726 13.955 -19.334 1.00 79.00 72 SER A C 1
ATOM 552 O O . SER A 1 72 ? 10.595 14.029 -18.846 1.00 79.00 72 SER A O 1
ATOM 554 N N . ILE A 1 73 ? 12.722 13.303 -18.723 1.00 79.69 73 ILE A N 1
ATOM 555 C CA . ILE A 1 73 ? 12.554 12.610 -17.435 1.00 79.69 73 ILE A CA 1
ATOM 556 C C . ILE A 1 73 ? 12.290 13.617 -16.314 1.00 79.69 73 ILE A C 1
ATOM 558 O O . ILE A 1 73 ? 11.373 13.408 -15.523 1.00 79.69 73 ILE A O 1
ATOM 562 N N . SER A 1 74 ? 13.041 14.723 -16.275 1.00 80.50 74 SER A N 1
ATOM 563 C CA . SER A 1 74 ? 12.860 15.775 -15.268 1.00 80.50 74 SER A CA 1
ATOM 564 C C . SER A 1 74 ? 11.454 16.372 -15.336 1.00 80.50 74 SER A C 1
ATOM 566 O O . SER A 1 74 ? 10.738 16.363 -14.339 1.00 80.50 74 SER A O 1
ATOM 568 N N . ALA A 1 75 ? 10.997 16.774 -16.529 1.00 77.69 75 ALA A N 1
ATOM 569 C CA . ALA A 1 75 ? 9.653 17.321 -16.709 1.00 77.69 75 ALA A CA 1
ATOM 570 C C . ALA A 1 75 ? 8.549 16.318 -16.329 1.00 77.69 75 ALA A C 1
ATOM 572 O O . ALA A 1 75 ? 7.582 16.690 -15.666 1.00 77.69 75 ALA A O 1
ATOM 573 N N . THR A 1 76 ? 8.709 15.041 -16.698 1.00 78.19 76 THR A N 1
ATOM 574 C CA . THR A 1 76 ? 7.744 13.985 -16.350 1.00 78.19 76 THR A CA 1
ATOM 575 C C . THR A 1 76 ? 7.702 13.749 -14.841 1.00 78.19 76 THR A C 1
ATOM 577 O O . THR A 1 76 ? 6.621 13.684 -14.262 1.00 78.19 76 THR A O 1
ATOM 580 N N . LEU A 1 77 ? 8.862 13.673 -14.182 1.00 78.69 77 LEU A N 1
ATOM 581 C CA . LEU A 1 77 ? 8.951 13.491 -12.734 1.00 78.69 77 LEU A CA 1
ATOM 582 C C . LEU A 1 77 ? 8.366 14.693 -11.982 1.00 78.69 77 LEU A C 1
ATOM 584 O O . LEU A 1 77 ? 7.597 14.504 -11.044 1.00 78.69 77 LEU A O 1
ATOM 588 N N . THR A 1 78 ? 8.670 15.920 -12.412 1.00 79.62 78 THR A N 1
ATOM 589 C CA . THR A 1 78 ? 8.094 17.146 -11.840 1.00 79.62 78 THR A CA 1
ATOM 590 C C . THR A 1 78 ? 6.578 17.188 -12.008 1.00 79.62 78 THR A C 1
ATOM 592 O O . THR A 1 78 ? 5.880 17.546 -11.063 1.00 79.62 78 THR A O 1
ATOM 595 N N . PHE A 1 79 ? 6.048 16.790 -13.169 1.00 83.56 79 PHE A N 1
ATOM 596 C CA . PHE A 1 79 ? 4.605 16.679 -13.380 1.00 83.56 79 PHE A CA 1
ATOM 597 C C . PHE A 1 79 ? 4.000 15.643 -12.425 1.00 83.56 79 PHE A C 1
ATOM 599 O O . PHE A 1 79 ? 3.087 15.961 -11.674 1.00 83.56 79 PHE A O 1
ATOM 606 N N . VAL A 1 80 ? 4.559 14.434 -12.349 1.00 81.94 80 VAL A N 1
ATOM 607 C CA . VAL A 1 80 ? 4.066 13.406 -11.419 1.00 81.94 80 VAL A CA 1
ATOM 608 C C . VAL A 1 80 ? 4.069 13.918 -9.980 1.00 81.94 80 VAL A C 1
ATOM 610 O O . VAL A 1 80 ? 3.041 13.822 -9.326 1.00 81.94 80 VAL A O 1
ATOM 613 N N . LEU A 1 81 ? 5.162 14.515 -9.498 1.00 79.88 81 LEU A N 1
ATOM 614 C CA . LEU A 1 81 ? 5.262 15.002 -8.117 1.00 79.88 81 LEU A CA 1
ATOM 615 C C . LEU A 1 81 ? 4.315 16.175 -7.811 1.00 79.88 81 LEU A C 1
ATOM 617 O O . LEU A 1 81 ? 3.772 16.224 -6.710 1.00 79.88 81 LEU A O 1
ATOM 621 N N . ASN A 1 82 ? 4.083 17.087 -8.763 1.00 81.62 82 ASN A N 1
ATOM 622 C CA . ASN A 1 82 ? 3.161 18.216 -8.579 1.00 81.62 82 ASN A CA 1
ATOM 623 C C . ASN A 1 82 ? 1.687 17.792 -8.584 1.00 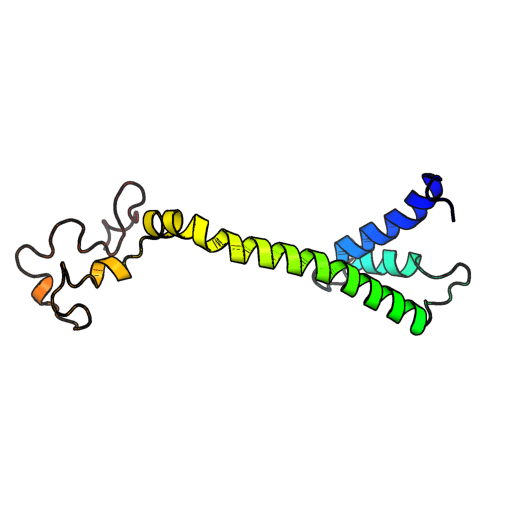81.62 82 ASN A C 1
ATOM 625 O O . ASN A 1 82 ? 0.896 18.368 -7.846 1.00 81.62 82 ASN A O 1
ATOM 629 N N . TYR A 1 83 ? 1.320 16.790 -9.388 1.00 79.19 83 TYR A N 1
ATOM 630 C CA . TYR A 1 83 ? -0.064 16.312 -9.486 1.00 79.19 83 TYR A CA 1
ATOM 631 C C . TYR A 1 83 ? -0.378 15.167 -8.509 1.00 79.19 83 TYR A C 1
ATOM 633 O O . TYR A 1 83 ? -1.540 14.928 -8.197 1.00 79.19 83 TYR A O 1
ATOM 641 N N . LEU A 1 84 ? 0.634 14.481 -7.962 1.00 74.62 84 LEU A N 1
ATOM 642 C CA . LEU A 1 84 ? 0.479 13.451 -6.927 1.00 74.62 84 LEU A CA 1
ATOM 643 C C . LEU A 1 84 ? -0.424 13.868 -5.743 1.00 74.62 84 LEU A C 1
ATOM 645 O O . LEU A 1 84 ? -1.273 13.059 -5.361 1.00 74.62 84 LEU A O 1
ATOM 649 N N . PRO A 1 85 ? -0.311 15.085 -5.164 1.00 73.88 85 PRO A N 1
ATOM 650 C CA . PRO A 1 85 ? -1.193 15.514 -4.077 1.00 73.88 85 PRO A CA 1
ATOM 651 C C . PRO A 1 85 ? -2.668 15.668 -4.483 1.00 73.88 85 PRO A C 1
ATOM 653 O O . PRO A 1 85 ? -3.535 15.488 -3.633 1.00 73.88 85 PRO A O 1
ATOM 656 N N . GLU A 1 86 ? -2.989 15.927 -5.755 1.00 72.25 86 GLU A N 1
ATOM 657 C CA . GLU A 1 86 ? -4.387 15.985 -6.220 1.00 72.25 86 GLU A CA 1
ATOM 658 C C . GLU A 1 86 ? -5.046 14.597 -6.234 1.00 72.25 86 GLU A C 1
ATOM 660 O O . GLU A 1 86 ? -6.255 14.467 -6.043 1.00 72.25 86 GLU A O 1
ATOM 665 N N . PHE A 1 87 ? -4.247 13.539 -6.381 1.00 66.25 87 PHE A N 1
ATOM 666 C CA . PHE A 1 87 ? -4.711 12.154 -6.305 1.00 66.25 87 PHE A CA 1
ATOM 667 C C . PHE A 1 87 ? -4.686 11.582 -4.877 1.00 66.25 87 PHE A C 1
ATOM 669 O O . PHE A 1 87 ? -5.178 10.471 -4.663 1.00 66.25 87 PHE A O 1
ATOM 676 N N . LEU A 1 88 ? -4.166 12.319 -3.885 1.00 65.00 88 LEU A N 1
ATOM 677 C CA . LEU A 1 88 ? -4.086 11.840 -2.500 1.00 65.00 88 LEU A CA 1
ATOM 678 C C . LEU A 1 88 ? -5.473 11.675 -1.852 1.00 65.00 88 LEU A C 1
ATOM 680 O O . LEU A 1 88 ? -5.677 10.726 -1.102 1.00 65.00 88 LEU A O 1
ATOM 684 N N . ASP A 1 89 ? -6.458 12.512 -2.202 1.00 65.69 89 ASP A N 1
ATOM 685 C CA . ASP A 1 89 ? -7.844 12.356 -1.716 1.00 65.69 89 ASP A CA 1
ATOM 686 C C . ASP A 1 89 ? -8.504 11.066 -2.251 1.00 65.69 89 ASP A C 1
ATOM 688 O O . ASP A 1 89 ? -9.354 10.456 -1.600 1.00 65.69 89 ASP A O 1
ATOM 692 N N . VAL A 1 90 ? -8.072 10.581 -3.422 1.00 62.50 90 VAL A N 1
ATOM 693 C CA . VAL A 1 90 ? -8.471 9.258 -3.931 1.00 62.50 90 VAL A CA 1
ATOM 694 C C . VAL A 1 90 ? -7.708 8.152 -3.201 1.00 62.50 90 VAL A C 1
ATOM 696 O O . VAL A 1 90 ? -8.285 7.098 -2.923 1.00 62.50 90 VAL A O 1
ATOM 699 N N . HIS A 1 91 ? -6.442 8.386 -2.847 1.00 60.47 91 HIS A N 1
ATOM 700 C CA . HIS A 1 91 ? -5.626 7.437 -2.092 1.00 60.47 91 HIS A CA 1
ATOM 701 C C . HIS A 1 91 ? -6.211 7.174 -0.700 1.00 60.47 91 HIS A C 1
ATOM 703 O O . HIS A 1 91 ? -6.411 6.017 -0.349 1.00 60.47 91 HIS A O 1
ATOM 709 N N . ASP A 1 92 ? -6.607 8.201 0.052 1.00 62.44 92 ASP A N 1
ATOM 710 C CA . ASP A 1 92 ? -7.207 8.017 1.385 1.00 62.44 92 ASP A CA 1
ATOM 711 C C . ASP A 1 92 ? -8.542 7.255 1.341 1.00 62.44 92 ASP A C 1
ATOM 713 O O . ASP A 1 92 ? -8.886 6.522 2.269 1.00 62.44 92 ASP A O 1
ATOM 717 N N . LYS A 1 93 ? -9.286 7.367 0.234 1.00 63.09 93 LYS A N 1
ATOM 718 C CA . LYS A 1 93 ? -10.559 6.656 0.031 1.00 63.09 93 LYS A CA 1
ATOM 719 C C . LYS A 1 93 ? -10.392 5.223 -0.483 1.00 63.09 93 LYS A C 1
ATOM 721 O O . LYS A 1 93 ? -11.337 4.441 -0.395 1.00 63.09 93 LYS A O 1
ATOM 726 N N . THR A 1 94 ? -9.227 4.864 -1.024 1.00 66.25 94 THR A N 1
ATOM 727 C CA . THR A 1 94 ? -8.983 3.548 -1.651 1.00 66.25 94 THR A CA 1
ATOM 728 C C . THR A 1 94 ? -7.932 2.709 -0.930 1.00 66.25 94 THR A C 1
ATOM 730 O O . THR A 1 94 ? -7.957 1.479 -1.024 1.00 66.25 94 THR A O 1
ATOM 733 N N . TYR A 1 95 ? -7.042 3.343 -0.172 1.00 73.62 95 TYR A N 1
ATOM 734 C CA . TYR A 1 95 ? -5.954 2.698 0.542 1.00 73.62 95 TYR A CA 1
ATOM 735 C C . TYR A 1 95 ? -6.387 2.324 1.958 1.00 73.62 95 TYR A C 1
ATOM 737 O O . TYR A 1 95 ? -6.181 3.038 2.937 1.00 73.62 95 TYR A O 1
ATOM 745 N N . TRP A 1 96 ? -7.007 1.155 2.063 1.00 79.88 96 TRP A N 1
ATOM 746 C CA . TRP A 1 96 ? -7.307 0.524 3.340 1.00 79.88 96 TRP A CA 1
ATOM 747 C C . TRP A 1 96 ? -6.217 -0.479 3.713 1.00 79.88 96 TRP A C 1
ATOM 749 O O . TRP A 1 96 ? -5.883 -1.363 2.922 1.00 79.88 96 TRP A O 1
ATOM 759 N N . SER A 1 97 ? -5.727 -0.417 4.953 1.00 85.06 97 SER A N 1
ATOM 760 C CA . SER A 1 97 ? -4.853 -1.450 5.511 1.00 85.06 97 SER A CA 1
ATOM 761 C C . SER A 1 97 ? -5.480 -2.088 6.751 1.00 85.06 97 SER A C 1
ATOM 763 O O . SER A 1 97 ? -6.116 -1.425 7.568 1.00 85.06 97 SER A O 1
ATOM 765 N N . VAL A 1 98 ? -5.264 -3.391 6.940 1.00 86.44 98 VAL A N 1
ATOM 766 C CA . VAL A 1 98 ? -5.688 -4.090 8.169 1.00 86.44 98 VAL A CA 1
ATOM 767 C C . VAL A 1 98 ? -5.028 -3.467 9.407 1.00 86.44 98 VAL A C 1
ATOM 769 O O . VAL A 1 98 ? -5.635 -3.383 10.473 1.00 86.44 98 VAL A O 1
ATOM 772 N N . HIS A 1 99 ? -3.795 -2.981 9.248 1.00 86.75 99 HIS A N 1
ATOM 773 C CA . HIS A 1 99 ? -3.014 -2.352 10.306 1.00 86.75 99 HIS A CA 1
ATOM 774 C C . HIS A 1 99 ? -3.694 -1.098 10.868 1.00 86.75 99 HIS A C 1
ATOM 776 O O . HIS A 1 99 ? -3.870 -0.991 12.080 1.00 86.75 99 HIS A O 1
ATOM 782 N N . THR A 1 100 ? -4.129 -0.183 9.997 1.00 86.62 100 THR A N 1
ATOM 783 C CA . THR A 1 100 ? -4.771 1.082 10.396 1.00 86.62 100 THR A CA 1
ATOM 784 C C . THR A 1 100 ? -6.064 0.865 11.177 1.00 86.62 100 THR A C 1
ATOM 786 O O . THR A 1 100 ? -6.399 1.653 12.057 1.00 86.62 100 THR A O 1
ATOM 789 N N . THR A 1 101 ? -6.777 -0.227 10.907 1.00 86.12 101 THR A N 1
ATOM 790 C CA . THR A 1 101 ? -8.061 -0.529 11.553 1.00 86.12 101 THR A CA 1
ATOM 791 C C . THR A 1 101 ? -7.867 -1.234 12.883 1.00 86.12 101 THR A C 1
ATOM 793 O O . THR A 1 101 ? -8.431 -0.805 13.888 1.00 86.12 101 THR A O 1
ATOM 796 N N . ASN A 1 102 ? -6.999 -2.249 12.915 1.00 88.06 102 ASN A N 1
ATOM 797 C CA . ASN A 1 102 ? -6.686 -2.994 14.134 1.00 88.06 102 ASN A CA 1
ATOM 798 C C . ASN A 1 102 ? -5.961 -2.134 15.183 1.00 88.06 102 ASN A C 1
ATOM 800 O O . ASN A 1 102 ? -5.968 -2.483 16.360 1.00 88.06 102 ASN A O 1
ATOM 804 N N . ARG A 1 103 ? -5.338 -1.022 14.769 1.00 89.06 103 ARG A N 1
ATOM 805 C CA . ARG A 1 103 ? -4.657 -0.076 15.664 1.00 89.06 103 ARG A CA 1
ATOM 806 C C . ARG A 1 103 ? -5.396 1.240 15.871 1.00 89.06 103 ARG A C 1
ATOM 808 O O . ARG A 1 103 ? -4.829 2.189 16.403 1.00 89.06 103 ARG A O 1
ATOM 815 N N . ASN A 1 104 ? -6.660 1.319 15.466 1.00 89.38 104 ASN A N 1
ATOM 816 C CA . ASN A 1 104 ? -7.431 2.535 15.653 1.00 89.38 104 ASN A CA 1
ATOM 817 C C . ASN A 1 104 ? -7.794 2.717 17.144 1.00 89.38 104 ASN A C 1
ATOM 819 O O . ASN A 1 104 ? -8.574 1.913 17.672 1.00 89.38 104 ASN A O 1
ATOM 823 N N . PRO A 1 105 ? -7.314 3.782 17.817 1.00 91.50 105 PRO A N 1
ATOM 824 C CA . PRO A 1 105 ? -7.566 4.003 19.242 1.00 91.50 105 PRO A CA 1
ATOM 825 C C . PRO A 1 105 ? -9.048 4.245 19.563 1.00 91.50 105 PRO A C 1
ATOM 827 O O . PRO A 1 105 ? -9.467 4.079 20.705 1.00 91.50 105 PRO A O 1
ATOM 830 N N . LYS A 1 106 ? -9.870 4.586 18.559 1.00 91.06 106 LYS A N 1
ATOM 831 C CA . LYS A 1 106 ? -11.328 4.712 18.698 1.00 91.06 106 LYS A CA 1
ATOM 832 C C . LYS A 1 106 ? -12.006 3.380 19.036 1.00 91.06 106 LYS A C 1
ATOM 834 O O . LYS A 1 106 ? -13.062 3.383 19.661 1.00 91.06 106 LYS A O 1
ATOM 839 N N . TYR A 1 107 ? -11.434 2.260 18.591 1.00 88.94 107 TYR A N 1
ATOM 840 C CA . TYR A 1 107 ? -12.026 0.927 18.746 1.00 88.94 107 TYR A CA 1
ATOM 841 C C . TYR A 1 107 ? -11.195 0.004 19.640 1.00 88.94 107 TYR A C 1
ATOM 843 O O . TYR A 1 107 ? -11.756 -0.891 20.271 1.00 88.94 107 TYR A O 1
ATOM 851 N N . PHE A 1 108 ? -9.882 0.225 19.722 1.00 90.50 108 PHE A N 1
ATOM 852 C CA . PHE A 1 108 ? -8.970 -0.559 20.546 1.00 90.50 108 PHE A CA 1
ATOM 853 C C . PHE A 1 108 ? -8.222 0.363 21.502 1.00 90.50 108 PHE A C 1
ATOM 855 O O . PHE A 1 108 ? -7.322 1.085 21.086 1.00 90.50 108 PHE A O 1
ATOM 862 N N . LEU A 1 109 ? -8.575 0.313 22.789 1.00 88.25 109 LEU A N 1
ATOM 863 C CA . LEU A 1 109 ? -7.795 0.969 23.840 1.00 88.25 109 LEU A CA 1
ATOM 864 C C . LEU A 1 109 ? -6.395 0.339 23.894 1.00 88.25 109 LEU A C 1
ATOM 866 O O . LEU A 1 109 ? -6.268 -0.890 23.794 1.00 88.25 109 LEU A O 1
ATOM 870 N N . ASP A 1 110 ? -5.374 1.190 24.006 1.00 90.31 110 ASP A N 1
ATOM 871 C CA . ASP A 1 110 ? -3.950 0.837 23.953 1.00 90.31 110 ASP A CA 1
ATOM 872 C C . ASP A 1 110 ? -3.608 -0.128 22.798 1.00 90.31 110 ASP A C 1
ATOM 874 O O . ASP A 1 110 ? -3.202 -1.268 23.038 1.00 90.31 110 ASP A O 1
ATOM 878 N N . PRO A 1 111 ? -3.781 0.290 21.528 1.00 90.31 111 PRO A N 1
ATOM 879 C CA . PRO A 1 111 ? -3.695 -0.603 20.367 1.00 90.31 111 PRO A CA 1
ATOM 880 C C . PRO A 1 111 ? -2.302 -1.211 20.142 1.00 90.31 111 PRO A C 1
ATOM 882 O O . PRO A 1 111 ? -2.172 -2.258 19.511 1.00 90.31 111 PRO A O 1
ATOM 885 N N . GLU A 1 112 ? -1.257 -0.566 20.661 1.00 91.62 112 GLU A N 1
ATOM 886 C CA . GLU A 1 112 ? 0.125 -1.056 20.593 1.00 91.62 112 GLU A CA 1
ATOM 887 C C . GLU A 1 112 ? 0.424 -2.130 21.652 1.00 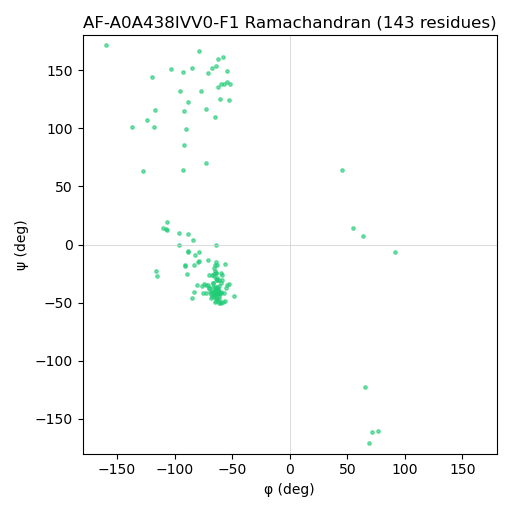91.62 112 GLU A C 1
ATOM 889 O O . GLU A 1 112 ? 1.423 -2.843 21.552 1.00 91.62 112 GLU A O 1
ATOM 894 N N . LYS A 1 113 ? -0.435 -2.278 22.668 1.00 93.25 113 LYS A N 1
ATOM 895 C CA . LYS A 1 113 ? -0.263 -3.272 23.726 1.00 93.25 113 LYS A CA 1
ATOM 896 C C . LYS A 1 113 ? -0.921 -4.588 23.324 1.00 93.25 113 LYS A C 1
ATOM 898 O O . LYS A 1 113 ? -2.132 -4.660 23.103 1.00 93.25 113 LYS A O 1
ATOM 903 N N . PHE A 1 114 ? -0.128 -5.658 23.313 1.00 92.06 114 PHE A N 1
ATOM 904 C CA . PHE A 1 114 ? -0.660 -7.010 23.184 1.00 92.06 114 PHE A CA 1
ATOM 905 C C . PHE A 1 114 ? -1.508 -7.353 24.414 1.00 92.06 114 PHE A C 1
ATOM 907 O O . PHE A 1 114 ? -0.993 -7.520 25.518 1.00 92.06 114 PHE A O 1
ATOM 914 N N . ASP A 1 115 ? -2.818 -7.434 24.210 1.00 89.69 115 ASP A N 1
ATOM 915 C CA . ASP A 1 115 ? -3.794 -7.776 25.239 1.00 89.69 115 ASP A CA 1
ATOM 916 C C . ASP A 1 115 ? -4.812 -8.760 24.647 1.00 89.69 115 ASP A C 1
ATOM 918 O O . ASP A 1 115 ? -5.697 -8.329 23.907 1.00 89.69 115 ASP A O 1
ATOM 922 N N . PRO A 1 116 ? -4.689 -10.072 24.929 1.00 90.81 116 PRO A N 1
ATOM 923 C CA . PRO A 1 116 ? -5.617 -11.093 24.442 1.00 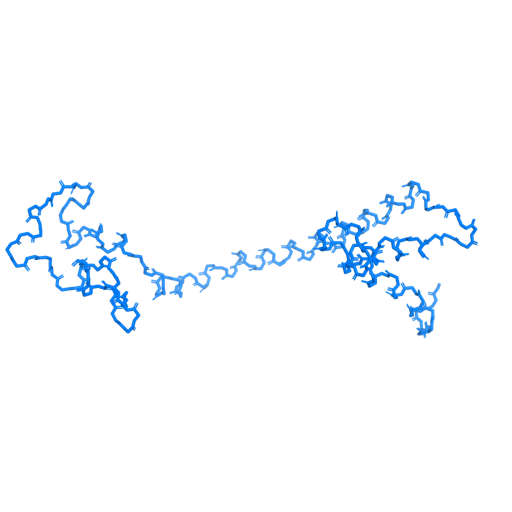90.81 116 PRO A CA 1
ATOM 924 C C . PRO A 1 116 ? -7.045 -10.941 24.972 1.00 90.81 116 PRO A C 1
ATOM 926 O O . PRO A 1 116 ? -7.987 -11.411 24.332 1.00 90.81 116 PRO A O 1
ATOM 929 N N . SER A 1 117 ? -7.225 -10.289 26.127 1.00 90.19 117 SER A N 1
ATOM 930 C CA . SER A 1 117 ? -8.530 -10.201 26.792 1.00 90.19 117 SER A CA 1
ATOM 931 C C . SER A 1 117 ? -9.565 -9.434 25.961 1.00 90.19 117 SER A C 1
ATOM 933 O O . SER A 1 117 ? -10.757 -9.730 26.044 1.00 90.19 117 SER A O 1
ATOM 935 N N . ARG A 1 118 ? -9.117 -8.542 25.063 1.00 88.25 118 ARG A N 1
ATOM 936 C CA . ARG A 1 118 ? -9.972 -7.764 24.144 1.00 88.25 118 ARG A CA 1
ATOM 937 C C . ARG A 1 118 ? -10.764 -8.606 23.139 1.00 88.25 118 ARG A C 1
ATOM 939 O O . ARG A 1 118 ? -11.711 -8.105 22.539 1.00 88.25 118 ARG A O 1
ATOM 946 N N . PHE A 1 119 ? -10.371 -9.861 22.934 1.00 89.25 119 PHE A N 1
ATOM 947 C CA . PHE A 1 119 ? -11.076 -10.802 22.059 1.00 89.25 119 PHE A CA 1
ATOM 948 C C . PHE A 1 119 ? -12.036 -11.722 22.829 1.00 89.25 119 PHE A C 1
ATOM 950 O O . PHE A 1 119 ? -12.707 -12.550 22.219 1.00 89.25 119 PHE A O 1
ATOM 957 N N . GLY A 1 120 ? -12.121 -11.581 24.156 1.00 87.00 120 GLY A N 1
ATOM 958 C CA . GLY A 1 120 ? -13.046 -12.333 24.999 1.00 87.00 120 GLY A CA 1
ATOM 959 C C . GLY A 1 120 ? -14.483 -11.797 24.970 1.00 87.00 120 GLY A C 1
ATOM 960 O O . GLY A 1 120 ? -14.767 -10.682 24.527 1.00 87.00 120 GLY A O 1
ATOM 961 N N . GLY A 1 121 ? -15.421 -12.597 25.481 1.00 87.12 121 GLY A N 1
ATOM 962 C CA . GLY A 1 121 ? -16.830 -12.212 25.596 1.00 87.12 121 GLY A CA 1
ATOM 963 C C . GLY A 1 121 ? -17.501 -12.011 24.234 1.00 87.12 121 GLY A C 1
ATOM 964 O O . GLY A 1 121 ? -17.536 -12.924 23.418 1.00 87.12 121 GLY A O 1
ATOM 965 N N . LYS A 1 122 ? -18.060 -10.816 23.995 1.00 83.56 122 LYS A N 1
ATOM 966 C CA . LYS A 1 122 ? -18.694 -10.460 22.709 1.00 83.56 122 LYS A CA 1
ATOM 967 C C . LYS A 1 122 ? -17.682 -10.096 21.611 1.00 83.56 122 LYS A C 1
ATOM 969 O O . LYS A 1 122 ? -18.091 -9.918 20.468 1.00 83.56 122 LYS A O 1
ATOM 974 N N . GLY A 1 123 ? -16.394 -10.001 21.953 1.00 85.69 123 GLY A N 1
ATOM 975 C CA . GLY A 1 123 ? -15.329 -9.627 21.030 1.00 85.69 123 GLY A CA 1
ATOM 976 C C . GLY A 1 123 ? -15.390 -8.164 20.561 1.00 85.69 123 GLY A C 1
ATOM 977 O O . GLY A 1 123 ? -16.160 -7.360 21.097 1.00 85.69 123 GLY A O 1
ATOM 978 N N . PRO A 1 124 ? -14.561 -7.801 19.563 1.00 87.94 124 PRO A N 1
ATOM 979 C CA . PRO A 1 124 ? -14.529 -6.463 18.981 1.00 87.94 124 PRO A CA 1
ATOM 980 C C . PRO A 1 124 ? -15.847 -6.126 18.278 1.00 87.94 124 PRO A C 1
ATOM 982 O O . PRO A 1 124 ? -16.534 -7.009 17.763 1.00 87.94 124 PRO A O 1
ATOM 985 N N . ALA A 1 125 ? -16.173 -4.835 18.193 1.00 86.94 125 ALA A N 1
ATOM 986 C CA . ALA A 1 125 ? -17.314 -4.387 17.404 1.00 86.94 125 ALA A CA 1
ATOM 987 C C . ALA A 1 125 ? -17.221 -4.883 15.938 1.00 86.94 125 ALA A C 1
ATOM 989 O O . ALA A 1 125 ? -16.123 -5.035 15.393 1.00 86.94 125 ALA A O 1
ATOM 990 N N . PRO A 1 126 ? -18.357 -5.133 15.262 1.00 86.81 126 PRO A N 1
ATOM 991 C CA . PRO A 1 126 ? -18.345 -5.562 13.868 1.00 86.81 126 PRO A CA 1
ATOM 992 C C . PRO A 1 126 ? -17.500 -4.633 12.985 1.00 86.81 126 PRO A C 1
ATOM 994 O O . PRO A 1 126 ? -17.563 -3.413 13.118 1.00 86.81 126 PRO A O 1
ATOM 997 N N . TYR A 1 127 ? -16.713 -5.218 12.078 1.00 86.00 127 TYR A N 1
ATOM 998 C CA . TYR A 1 127 ? -15.806 -4.519 11.152 1.00 86.00 127 TYR A CA 1
ATOM 999 C C . TYR A 1 127 ? -14.651 -3.718 11.780 1.00 86.00 127 TYR A C 1
ATOM 1001 O O . TYR A 1 127 ? -13.918 -3.060 11.042 1.00 86.00 127 TYR A O 1
ATOM 1009 N N . THR A 1 128 ? -14.415 -3.801 13.092 1.00 88.94 128 THR A N 1
ATOM 1010 C CA . THR A 1 128 ? -13.218 -3.188 13.701 1.00 88.94 128 THR A CA 1
ATOM 1011 C C . THR A 1 128 ? -12.021 -4.133 13.717 1.00 88.94 128 THR A C 1
ATOM 1013 O O . THR A 1 128 ? -10.886 -3.675 13.680 1.00 88.94 128 THR A O 1
ATOM 1016 N N . PHE A 1 129 ? -12.253 -5.447 13.697 1.00 90.50 129 PHE A N 1
ATOM 1017 C CA . PHE A 1 129 ? -11.208 -6.463 13.581 1.00 90.50 129 PHE A CA 1
ATOM 1018 C C . PHE A 1 129 ? -11.402 -7.284 12.302 1.00 90.50 129 PHE A C 1
ATOM 1020 O O . PHE A 1 129 ? -12.261 -8.164 12.234 1.00 90.50 129 PHE A O 1
ATOM 1027 N N . VAL A 1 130 ? -10.619 -6.977 11.266 1.00 90.06 130 VAL A N 1
ATOM 1028 C CA . VAL A 1 130 ? -10.751 -7.578 9.923 1.00 90.06 130 VAL A CA 1
ATOM 1029 C C . VAL A 1 130 ? -9.419 -8.151 9.418 1.00 90.06 130 VAL A C 1
ATOM 1031 O O . VAL A 1 130 ? -8.893 -7.699 8.401 1.00 90.06 130 VAL A O 1
ATOM 1034 N N . PRO A 1 131 ? -8.851 -9.171 10.095 1.00 89.06 131 PRO A N 1
ATOM 1035 C CA . PRO A 1 131 ? -7.541 -9.737 9.742 1.00 89.06 131 PRO A CA 1
ATOM 1036 C C . PRO A 1 131 ? -7.487 -10.310 8.318 1.00 89.06 131 PRO A C 1
ATOM 1038 O O . PRO A 1 131 ? -6.428 -10.362 7.702 1.00 89.06 131 PRO A O 1
ATOM 1041 N N . PHE A 1 132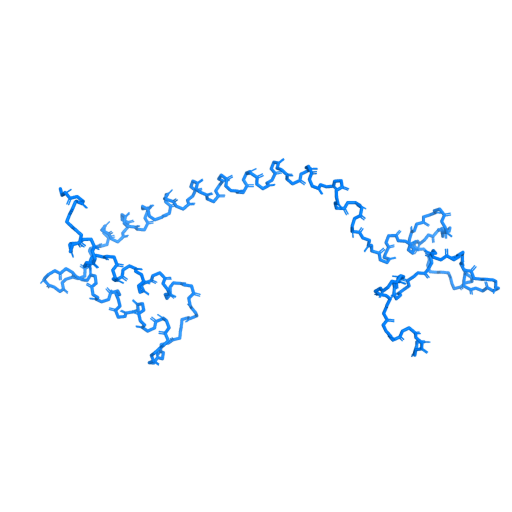 ? -8.645 -10.690 7.780 1.00 91.31 132 PHE A N 1
ATOM 1042 C CA . PHE A 1 132 ? -8.822 -11.262 6.447 1.00 91.31 132 PHE A CA 1
ATOM 1043 C C . PHE A 1 132 ? -9.491 -10.298 5.454 1.00 91.31 132 PHE A C 1
ATOM 1045 O O . PHE A 1 132 ? -9.937 -10.718 4.385 1.00 91.31 132 PHE A O 1
ATOM 1052 N N . GLY A 1 133 ? -9.584 -9.013 5.810 1.00 89.12 133 GLY A N 1
ATOM 1053 C CA . GLY A 1 133 ? -10.342 -8.011 5.065 1.00 89.12 133 GLY A CA 1
ATOM 1054 C C . GLY A 1 133 ? -11.856 -8.114 5.286 1.00 89.12 133 GLY A C 1
ATOM 1055 O O . GLY A 1 133 ? -12.329 -8.688 6.269 1.00 89.12 133 GLY A O 1
ATOM 1056 N N . GLY A 1 134 ? -12.626 -7.537 4.363 1.00 86.56 134 GLY A N 1
ATOM 1057 C CA . GLY A 1 134 ? -14.089 -7.498 4.398 1.00 86.56 134 GLY A CA 1
ATOM 1058 C C . GLY A 1 134 ? -14.690 -7.236 3.014 1.00 86.56 134 GLY A C 1
ATOM 1059 O O . GLY A 1 134 ? -13.972 -6.936 2.062 1.00 86.56 134 GLY A O 1
ATOM 1060 N N . GLY A 1 135 ? -16.016 -7.347 2.902 1.00 87.56 135 GLY A N 1
ATOM 1061 C CA . GLY A 1 135 ? -16.743 -7.096 1.653 1.00 87.56 135 GLY A CA 1
ATOM 1062 C C . GLY A 1 135 ? -16.541 -8.177 0.574 1.00 87.56 135 GLY A C 1
ATOM 1063 O O . GLY A 1 135 ? -16.112 -9.288 0.885 1.00 87.56 135 GLY A O 1
ATOM 1064 N N . PRO A 1 136 ? -16.827 -7.873 -0.707 1.00 90.12 136 PRO A N 1
ATOM 1065 C CA . PRO A 1 136 ? -16.778 -8.846 -1.811 1.00 90.12 136 PRO A CA 1
ATOM 1066 C C . PRO A 1 136 ? -15.389 -9.436 -2.108 1.00 90.12 136 PRO A C 1
ATOM 1068 O O . PRO A 1 136 ? -15.276 -10.414 -2.837 1.00 90.12 136 PRO A O 1
ATOM 1071 N N . ARG A 1 137 ? -14.324 -8.820 -1.578 1.00 88.81 137 ARG A N 1
ATOM 1072 C CA . ARG A 1 137 ? -12.917 -9.227 -1.750 1.00 88.81 137 ARG A CA 1
ATOM 1073 C C . ARG A 1 137 ? -12.335 -9.865 -0.479 1.00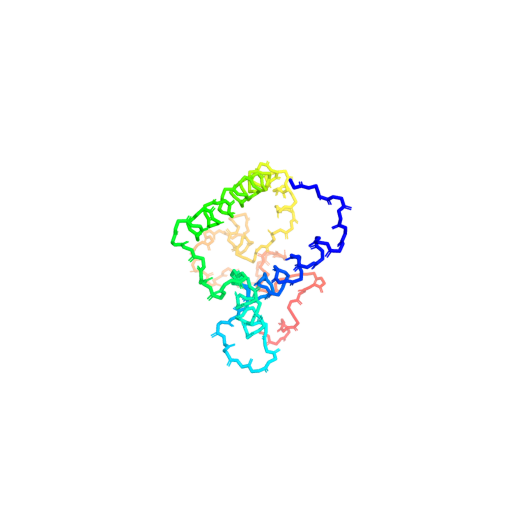 88.81 137 ARG A C 1
ATOM 1075 O O . ARG A 1 137 ? -11.119 -9.883 -0.309 1.00 88.81 137 ARG A O 1
ATOM 1082 N N . LEU A 1 138 ? -13.187 -10.331 0.435 1.00 90.81 138 LEU A N 1
ATOM 1083 C CA . LEU A 1 138 ? -12.768 -11.028 1.650 1.00 90.81 138 LEU A CA 1
ATOM 1084 C C . LEU A 1 138 ? -11.873 -12.227 1.304 1.00 90.81 138 LEU A C 1
ATOM 1086 O O . LEU A 1 138 ? -12.152 -12.944 0.343 1.00 90.81 138 LEU A O 1
ATOM 1090 N N . CYS A 1 139 ? -10.813 -12.456 2.088 1.00 90.19 139 CYS A N 1
ATOM 1091 C CA . CYS A 1 139 ? -9.931 -13.603 1.876 1.00 90.19 139 CYS A CA 1
ATOM 1092 C C . CYS A 1 139 ? -10.749 -14.910 1.829 1.00 90.19 139 CYS A C 1
ATOM 1094 O O . CYS A 1 139 ? -11.426 -15.223 2.815 1.00 90.19 139 CYS A O 1
ATOM 1096 N N . PRO A 1 140 ? -10.644 -15.710 0.749 1.00 90.31 140 PRO A N 1
ATOM 1097 C CA . PRO A 1 140 ? -11.405 -16.952 0.613 1.00 90.31 140 PRO A CA 1
ATOM 1098 C C . PRO A 1 140 ? -11.144 -17.960 1.737 1.00 90.31 140 PRO A C 1
ATOM 1100 O O . PRO A 1 140 ? -11.999 -18.777 2.055 1.00 90.31 140 PRO A O 1
ATOM 1103 N N . ARG A 1 141 ? -9.963 -17.903 2.368 1.00 87.62 141 ARG A N 1
ATOM 1104 C CA . ARG A 1 141 ? -9.557 -18.850 3.416 1.00 87.62 141 ARG A CA 1
ATOM 1105 C C . ARG A 1 141 ? -10.066 -18.492 4.818 1.00 87.62 141 ARG A C 1
ATOM 1107 O O . ARG A 1 141 ? -9.719 -19.185 5.765 1.00 87.62 141 ARG A O 1
ATOM 1114 N N . LYS A 1 142 ? -10.877 -17.443 4.987 1.00 85.69 142 LYS A N 1
ATOM 1115 C CA . LYS A 1 142 ? -11.364 -17.036 6.318 1.00 85.69 142 LYS A CA 1
ATOM 1116 C C . LYS A 1 142 ? -12.069 -18.176 7.069 1.00 85.69 142 LYS A C 1
ATOM 1118 O O . LYS A 1 142 ? -11.905 -18.286 8.274 1.00 85.69 142 LYS A O 1
ATOM 1123 N N . GLU A 1 143 ? -12.831 -19.009 6.366 1.00 85.69 143 GLU A N 1
ATOM 1124 C CA . GLU A 1 143 ? -13.600 -20.114 6.962 1.00 85.69 143 GLU A CA 1
ATOM 1125 C C . GLU A 1 143 ? -12.728 -21.280 7.460 1.00 85.69 143 GLU A C 1
ATOM 1127 O O . GLU A 1 143 ? -13.210 -22.129 8.200 1.00 85.69 143 GLU A O 1
ATOM 1132 N N . TYR A 1 144 ? -11.448 -21.312 7.079 1.00 84.94 144 TYR A N 1
ATOM 1133 C CA . TYR A 1 144 ? -10.490 -22.363 7.442 1.00 84.94 144 TYR A CA 1
ATOM 1134 C C . TYR A 1 144 ? -9.408 -21.871 8.423 1.00 84.94 144 TYR A C 1
ATOM 1136 O O . TYR A 1 144 ? -8.359 -22.510 8.535 1.00 84.94 144 TYR A O 1
ATOM 1144 N N . SER A 1 145 ? -9.615 -20.706 9.050 1.00 73.12 145 SER A N 1
ATOM 1145 C CA . SER A 1 145 ? -8.689 -20.057 9.990 1.00 73.12 145 SER A CA 1
ATOM 1146 C C . SER A 1 145 ? -9.082 -20.265 11.446 1.00 73.12 145 SER A C 1
ATOM 1148 O O . SER A 1 145 ? -10.284 -20.442 11.726 1.00 73.12 145 SER A O 1
#

pLDDT: mean 75.38, std 11.48, range [36.06, 93.25]

Solvent-accessible surface area (backbone atoms only — not comparable to full-atom values): 8832 Å² total; per-residue (Å²): 137,79,90,83,45,65,72,59,51,51,68,56,47,54,39,52,53,34,31,58,57,12,72,80,38,71,96,49,88,44,94,90,36,49,29,35,45,15,55,52,24,56,64,68,70,40,46,100,80,73,45,69,79,50,72,68,58,50,47,52,52,51,52,52,52,50,59,64,46,50,61,56,53,51,53,51,51,52,49,50,62,68,51,46,67,74,50,42,71,55,41,70,76,67,66,80,54,59,65,65,48,55,46,28,64,93,84,28,80,64,45,89,54,94,60,76,71,65,63,46,91,87,39,64,61,88,88,45,70,37,95,52,57,61,75,99,73,37,48,87,60,59,88,81,107

Radius of gyration: 29.61 Å; Cα contacts (8 Å, |Δi|>4): 77; chains: 1; bounding box: 56×41×75 Å

Foldseek 3Di:
DDPPDPVVVVLVVVLVVLLVQLVPPDCDCDPPDSVVSNVVSQQSPADPVSHRDDPVRVVVVVVVVVVVPPVVVVVVVVVCVVCVVVCVVVCVVPDDDLVCLCQPCVFDPPSVDDDPCQCPDPHTDPPSHQPQHDDPNGNPCPVVD

InterPro domains:
  IPR001128 Cytochrome P450 [PF00067] (98-140)
  IPR036396 Cytochrome P450 superfamily [G3DSA:1.10.630.10] (91-145)
  IPR036396 Cytochrome P450 superfamily [SSF48264] (48-140)

Secondary structure (DSSP, 8-state):
--TT-HHHHHHHHHHHHHHHHHHTS-S---TTSHHHHHHHHHHHTS-TTSPPPPHHHHHHHHHHHHHHHHHHHHHHHHHHHHHGGGGHHHHHHH---HHHHHT-TTTSSSTTS--GGGGSTT-SPTTT--TT--GGG--GGGGG-

Organism: Vitis vinifera (NCBI:txid29760)

Sequence (145 aa):
MSIKDFKHVAKVAHPFHLITSGLVSVPIDFLGVPFNHAKKGGKMLRDENDKGLNDMEISDKIVGLFLASFGSISATLTFVLNYLPEFLDVHDKTYWSVHTTNRNPKYFLDPEKFDPSRFGGKGPAPYTFVPFGGGPRLCPRKEYS